Protein AF-A0AAE4CZB6-F1 (afdb_monomer_lite)

Sequence (119 aa):
MTAILTPPLALRHLRQLTTDVRAAVVLAAGDLAVLAREPAGRADAPTGTVLAISGERHVLAVLAGPHALLPLLRHDLETLLADMGDEGASSSVQVFERADSAVSAAIFAGLGFPAAGKA

Foldseek 3Di:
DDQQDAQARLVVVLVVQWDFWQWKFKAFPPPRATRDIDHGDDDDLAWAKWWWWDFNTIIMIIGGHPPTPVVVSLVSVVVSCVSRPRPPTPGPTDIDNGDDSVQVCCSRVSVDHDPPDDD

pLDDT: mean 72.51, std 16.09, range [32.53, 89.5]

Secondary structure (DSSP, 8-state):
------HHHHHHHHHHH-TTEEEEEEEETTT--EEEEEPPPSSS---SEEEEEE-SSEEEEEEE-TT--HHHHHHHHHHHHHHTT-TT-----EEETT--HHHHHHHHHTS--------

Structure (mmCIF, N/CA/C/O backbone):
data_AF-A0AAE4CZB6-F1
#
_entry.id   AF-A0AAE4CZB6-F1
#
loop_
_atom_site.group_PDB
_atom_site.id
_atom_site.type_symbol
_atom_site.l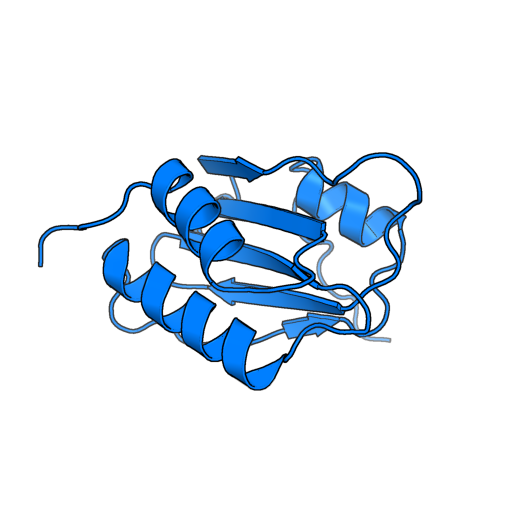abel_atom_id
_atom_site.label_alt_id
_atom_site.label_comp_id
_atom_site.label_asym_id
_atom_site.label_entity_id
_atom_site.label_seq_id
_atom_site.pdbx_PDB_ins_code
_atom_site.Cartn_x
_atom_site.Cartn_y
_atom_site.Cartn_z
_atom_site.occupancy
_atom_site.B_iso_or_equiv
_atom_site.auth_seq_id
_atom_site.auth_comp_id
_atom_site.auth_asym_id
_atom_site.auth_atom_id
_atom_site.pdbx_PDB_model_num
ATOM 1 N N . MET A 1 1 ? -9.649 13.523 15.278 1.00 44.69 1 MET A N 1
ATOM 2 C CA . MET A 1 1 ? -10.002 14.488 14.213 1.00 44.69 1 MET A CA 1
ATOM 3 C C . MET A 1 1 ? -10.685 13.753 13.062 1.00 44.69 1 MET A C 1
ATOM 5 O O . MET A 1 1 ? -10.630 12.530 13.026 1.00 44.69 1 MET A O 1
ATOM 9 N N . THR A 1 2 ? -11.411 14.460 12.195 1.00 52.16 2 THR A N 1
ATOM 10 C CA . THR A 1 2 ? -12.162 13.876 11.068 1.00 52.16 2 THR A CA 1
ATOM 11 C C . THR A 1 2 ? -11.188 13.452 9.971 1.00 52.16 2 THR A C 1
ATOM 13 O O . THR A 1 2 ? -10.384 14.278 9.553 1.00 52.16 2 THR A O 1
ATOM 16 N N . ALA A 1 3 ? -11.255 12.203 9.503 1.00 63.94 3 ALA A N 1
ATOM 17 C CA . ALA A 1 3 ? -10.494 11.776 8.329 1.00 63.94 3 ALA A CA 1
ATOM 18 C C . ALA A 1 3 ? -10.854 12.676 7.134 1.00 63.94 3 ALA A C 1
ATOM 20 O O . ALA A 1 3 ? -12.035 12.847 6.820 1.00 63.94 3 ALA A O 1
ATOM 21 N N . ILE A 1 4 ? -9.843 13.273 6.507 1.00 79.62 4 ILE A N 1
ATOM 22 C CA . ILE A 1 4 ? -10.005 14.187 5.368 1.00 79.62 4 ILE A CA 1
ATOM 23 C C . ILE A 1 4 ? -9.973 13.386 4.060 1.00 79.62 4 ILE A C 1
ATOM 25 O O . ILE A 1 4 ? -10.657 13.740 3.098 1.00 79.62 4 ILE A O 1
ATOM 29 N N . LEU A 1 5 ? -9.232 12.273 4.036 1.00 81.62 5 LEU A N 1
ATOM 30 C CA . LEU A 1 5 ? -9.080 11.416 2.864 1.00 81.62 5 LEU A CA 1
ATOM 31 C C . LEU A 1 5 ? -9.665 10.020 3.094 1.00 81.62 5 LEU A C 1
ATOM 33 O O . LEU A 1 5 ? -9.454 9.385 4.123 1.00 81.62 5 LEU A O 1
ATOM 37 N N . THR A 1 6 ? -10.381 9.518 2.088 1.00 89.06 6 THR A N 1
ATOM 38 C CA . THR A 1 6 ? -10.733 8.094 1.992 1.00 89.06 6 THR A CA 1
ATOM 39 C C . THR A 1 6 ? -9.574 7.312 1.360 1.00 89.06 6 THR A C 1
ATOM 41 O O . THR A 1 6 ? -8.810 7.903 0.590 1.00 89.06 6 THR A O 1
ATOM 44 N N . PRO A 1 7 ? -9.448 5.989 1.588 1.00 86.19 7 PRO A N 1
ATOM 45 C CA . PRO A 1 7 ? -8.356 5.196 1.013 1.00 86.19 7 PRO A CA 1
ATOM 46 C C . PRO A 1 7 ? -8.185 5.337 -0.515 1.00 86.19 7 PRO A C 1
ATOM 48 O O . PRO A 1 7 ? -7.053 5.509 -0.970 1.00 86.19 7 PRO A O 1
ATOM 51 N N . PRO A 1 8 ? -9.253 5.369 -1.342 1.00 86.38 8 PRO A N 1
ATOM 52 C CA . PRO A 1 8 ? -9.101 5.631 -2.777 1.00 86.38 8 PRO A CA 1
ATOM 53 C C . PRO A 1 8 ? -8.614 7.054 -3.099 1.00 86.38 8 PRO A C 1
ATOM 55 O O . PRO A 1 8 ? -7.841 7.244 -4.038 1.00 86.38 8 PRO A O 1
ATOM 58 N N . LEU A 1 9 ? -9.045 8.066 -2.334 1.00 87.12 9 LEU A N 1
ATOM 59 C CA . LEU A 1 9 ? -8.597 9.450 -2.530 1.00 87.12 9 LEU A CA 1
ATOM 60 C C . LEU A 1 9 ? -7.127 9.634 -2.146 1.00 87.12 9 LEU A C 1
ATOM 62 O O . LEU A 1 9 ? -6.414 10.342 -2.854 1.00 87.12 9 LEU A O 1
ATOM 66 N N . ALA A 1 10 ? -6.664 8.956 -1.095 1.00 85.69 10 ALA A N 1
ATOM 67 C CA . ALA A 1 10 ? -5.265 8.969 -0.682 1.00 85.69 10 ALA A CA 1
ATOM 68 C C . ALA A 1 10 ? -4.339 8.451 -1.797 1.00 85.69 10 ALA A C 1
ATOM 70 O O . ALA A 1 10 ? -3.361 9.109 -2.150 1.00 85.69 10 ALA A O 1
ATOM 71 N N . LEU A 1 11 ? -4.684 7.323 -2.431 1.00 84.62 11 LEU A N 1
ATOM 72 C CA . LEU A 1 11 ? -3.886 6.777 -3.535 1.00 84.62 11 LEU A CA 1
ATOM 73 C C . LEU A 1 11 ? -3.869 7.687 -4.770 1.00 84.62 11 LEU A C 1
ATOM 75 O O . LEU A 1 11 ? -2.833 7.845 -5.422 1.00 84.62 11 LEU A O 1
ATOM 79 N N . ARG A 1 12 ? -5.003 8.324 -5.081 1.00 85.50 12 ARG A N 1
ATOM 80 C CA . ARG A 1 12 ? -5.072 9.306 -6.167 1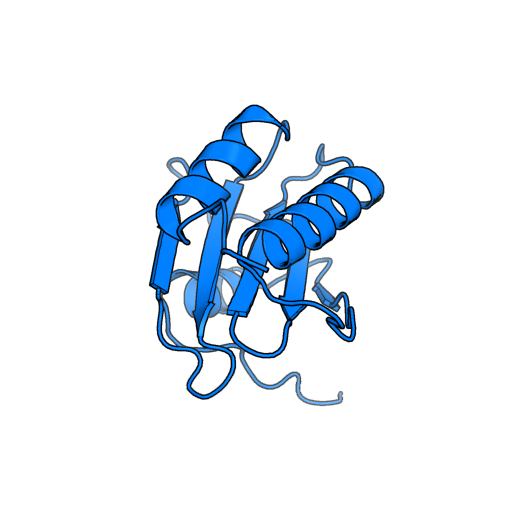.00 85.50 12 ARG A CA 1
ATOM 81 C C . ARG A 1 12 ? -4.200 10.527 -5.876 1.00 85.50 12 ARG A C 1
ATOM 83 O O . ARG A 1 12 ? -3.553 11.025 -6.795 1.00 85.50 12 ARG A O 1
ATOM 90 N N . HIS A 1 13 ? -4.176 10.993 -4.629 1.00 83.00 13 HIS A N 1
ATOM 91 C CA . HIS A 1 13 ? -3.343 12.116 -4.213 1.00 83.00 13 HIS A CA 1
ATOM 92 C C . HIS A 1 13 ? -1.851 11.776 -4.318 1.00 83.00 13 HIS A C 1
ATOM 94 O O . HIS A 1 13 ? -1.093 12.533 -4.920 1.00 83.00 13 HIS A O 1
ATOM 100 N N . LEU A 1 14 ? -1.450 10.580 -3.874 1.00 83.06 14 LEU A N 1
ATOM 101 C CA . LEU A 1 14 ? -0.076 10.086 -3.999 1.00 83.06 14 LEU A CA 1
ATOM 102 C C . LEU A 1 14 ? 0.436 10.125 -5.450 1.00 83.06 14 LEU A C 1
ATOM 104 O O . LEU A 1 14 ? 1.552 10.564 -5.716 1.00 83.06 14 LEU A O 1
ATOM 108 N N . ARG A 1 15 ? -0.401 9.719 -6.415 1.00 79.75 15 ARG A N 1
ATOM 109 C CA . ARG A 1 15 ? -0.059 9.782 -7.847 1.00 79.75 15 ARG A CA 1
ATOM 110 C C . ARG A 1 15 ? 0.157 11.199 -8.376 1.00 79.75 15 ARG A C 1
ATOM 112 O O . ARG A 1 15 ? 0.838 11.360 -9.383 1.00 79.75 15 ARG A O 1
ATOM 119 N N . GLN A 1 16 ? -0.455 12.204 -7.756 1.00 80.56 16 GLN A N 1
ATOM 120 C CA . GLN A 1 16 ? -0.287 13.603 -8.152 1.00 80.56 16 GLN A CA 1
ATOM 121 C C . GLN A 1 16 ? 0.986 14.217 -7.564 1.00 80.56 16 GLN A C 1
ATOM 123 O O . GLN A 1 16 ? 1.551 15.117 -8.181 1.00 80.56 16 GLN A O 1
ATOM 128 N N . LEU A 1 17 ? 1.423 13.740 -6.396 1.00 75.06 17 LEU A N 1
ATOM 129 C CA . LEU A 1 17 ? 2.576 14.275 -5.673 1.00 75.06 17 LEU A CA 1
ATOM 130 C C . LEU A 1 17 ? 3.902 13.653 -6.116 1.00 75.06 17 LEU A C 1
ATOM 132 O O . LEU A 1 17 ? 4.905 14.358 -6.216 1.00 75.06 17 LEU A O 1
ATOM 136 N N . THR A 1 18 ? 3.923 12.349 -6.405 1.00 69.56 18 THR A N 1
ATOM 137 C CA . THR A 1 18 ? 5.181 11.633 -6.628 1.00 69.56 18 THR A CA 1
ATOM 138 C C . THR A 1 18 ? 5.361 11.193 -8.078 1.00 69.56 18 THR A C 1
ATOM 140 O O . THR A 1 18 ? 4.572 10.434 -8.645 1.00 69.56 18 THR A O 1
ATOM 143 N N . THR A 1 19 ? 6.489 11.588 -8.664 1.00 66.44 19 THR A N 1
ATOM 144 C CA . THR A 1 19 ? 6.985 11.031 -9.923 1.00 66.44 19 THR A CA 1
ATOM 145 C C . THR A 1 19 ? 7.633 9.668 -9.666 1.00 66.44 19 THR A C 1
ATOM 147 O O . THR A 1 19 ? 8.563 9.577 -8.872 1.00 66.44 19 THR A O 1
ATOM 150 N N . ASP A 1 20 ? 7.167 8.628 -10.365 1.00 81.06 20 ASP A N 1
ATOM 151 C CA . ASP A 1 20 ? 7.695 7.244 -10.359 1.00 81.06 20 ASP A CA 1
ATOM 152 C C . ASP A 1 20 ? 7.114 6.261 -9.316 1.00 81.06 20 ASP A C 1
ATOM 154 O O . ASP A 1 20 ? 7.748 5.269 -8.952 1.00 81.06 20 ASP A O 1
ATOM 158 N N . VAL A 1 21 ? 5.860 6.463 -8.894 1.00 82.56 21 VAL A N 1
ATOM 159 C CA . VAL A 1 21 ? 5.071 5.411 -8.226 1.00 82.56 21 VAL A CA 1
ATOM 160 C C . VAL A 1 21 ? 4.484 4.455 -9.265 1.00 82.56 21 VAL A C 1
ATOM 162 O O . VAL A 1 21 ? 3.669 4.840 -10.109 1.00 82.56 21 VAL A O 1
ATOM 165 N N . ARG A 1 22 ? 4.887 3.185 -9.197 1.00 80.06 22 ARG A N 1
ATOM 166 C CA . ARG A 1 22 ? 4.469 2.138 -10.135 1.00 80.06 22 ARG A CA 1
ATOM 167 C C . ARG A 1 22 ? 3.163 1.489 -9.715 1.00 80.06 22 ARG A C 1
ATOM 169 O O . ARG A 1 22 ? 2.301 1.334 -10.572 1.00 80.06 22 ARG A O 1
ATOM 176 N N . ALA A 1 23 ? 3.004 1.170 -8.433 1.00 82.44 23 ALA A N 1
ATOM 177 C CA . ALA A 1 23 ? 1.792 0.594 -7.849 1.00 82.44 23 ALA A CA 1
ATOM 178 C C . ALA A 1 23 ? 1.619 1.074 -6.403 1.00 82.44 23 ALA A C 1
ATOM 180 O O . ALA A 1 23 ? 2.607 1.398 -5.744 1.00 82.44 23 ALA A O 1
ATOM 181 N N . ALA A 1 24 ? 0.383 1.108 -5.909 1.00 86.56 24 ALA A N 1
ATOM 182 C CA . ALA A 1 24 ? 0.094 1.479 -4.527 1.00 86.56 24 ALA A CA 1
ATOM 183 C C . ALA A 1 24 ? -1.147 0.745 -4.007 1.00 86.56 24 ALA A C 1
ATOM 185 O O . ALA A 1 24 ? -2.078 0.464 -4.765 1.00 86.56 24 ALA A O 1
ATOM 186 N N . VAL A 1 25 ? -1.160 0.425 -2.718 1.00 87.06 25 VAL A N 1
ATOM 187 C CA . VAL A 1 25 ? -2.264 -0.271 -2.053 1.00 87.06 25 VAL A CA 1
ATOM 188 C C . VAL A 1 25 ? -2.443 0.271 -0.640 1.00 87.06 25 VAL A C 1
ATOM 190 O O . VAL A 1 25 ? -1.467 0.598 0.033 1.00 87.06 25 VAL A O 1
ATOM 193 N N . VAL A 1 26 ? -3.698 0.359 -0.204 1.00 88.06 26 VAL A N 1
ATOM 194 C CA . VAL A 1 26 ? -4.079 0.585 1.192 1.00 88.06 26 VAL A CA 1
ATOM 195 C C . VAL A 1 26 ? -4.744 -0.682 1.706 1.00 88.06 26 VAL A C 1
ATOM 197 O O . VAL A 1 26 ? -5.696 -1.176 1.095 1.00 88.06 26 VAL A O 1
ATOM 200 N N . LEU A 1 27 ? -4.251 -1.194 2.826 1.00 88.38 27 LEU A N 1
ATOM 201 C CA . LEU A 1 27 ? -4.774 -2.358 3.530 1.00 88.38 27 LEU A CA 1
ATOM 202 C C . LEU A 1 27 ? -5.322 -1.937 4.895 1.00 88.38 27 LEU A C 1
ATOM 204 O O . LEU A 1 27 ? -4.877 -0.936 5.456 1.00 88.38 27 LEU A O 1
ATOM 208 N N . ALA A 1 28 ? -6.244 -2.710 5.455 1.00 87.06 28 ALA A N 1
ATOM 209 C CA . ALA A 1 28 ? -6.599 -2.604 6.864 1.00 87.06 28 ALA A CA 1
ATOM 210 C C . ALA A 1 28 ? -5.485 -3.219 7.732 1.00 87.06 28 ALA A C 1
ATOM 212 O O . ALA A 1 28 ? -4.992 -4.304 7.439 1.00 87.06 28 ALA A O 1
ATOM 213 N N . ALA A 1 29 ? -5.074 -2.547 8.807 1.00 82.00 29 ALA A N 1
ATOM 214 C CA . ALA A 1 29 ? -3.940 -2.984 9.629 1.00 82.00 29 ALA A CA 1
ATOM 215 C C . ALA A 1 29 ? -4.186 -4.299 10.394 1.00 82.00 29 ALA A C 1
ATOM 217 O O . ALA A 1 29 ? -3.235 -5.017 10.690 1.00 82.00 29 ALA A O 1
ATOM 218 N N . GLY A 1 30 ? -5.447 -4.632 10.695 1.00 78.12 30 GLY A N 1
ATOM 219 C CA . GLY A 1 30 ? -5.794 -5.815 11.491 1.00 78.12 30 GLY A CA 1
ATOM 220 C C . GLY A 1 30 ? -5.780 -7.136 10.718 1.00 78.12 30 GLY A C 1
ATOM 221 O O . GLY A 1 30 ? -5.283 -8.138 11.223 1.00 78.12 30 GLY A O 1
ATOM 222 N N . ASP A 1 31 ? -6.328 -7.149 9.504 1.00 79.88 31 ASP A N 1
ATOM 223 C CA . ASP A 1 31 ? -6.517 -8.357 8.687 1.00 79.88 31 ASP A CA 1
ATOM 224 C C . ASP A 1 31 ? -5.827 -8.277 7.315 1.00 79.88 31 ASP A C 1
ATOM 226 O O . ASP A 1 31 ? -5.915 -9.215 6.523 1.00 79.88 31 ASP A O 1
ATOM 230 N N . LEU A 1 32 ? -5.131 -7.168 7.035 1.00 80.38 32 LEU A N 1
ATOM 231 C CA . LEU A 1 32 ? -4.497 -6.869 5.750 1.00 80.38 32 LEU A CA 1
ATOM 232 C C . LEU A 1 32 ? -5.472 -6.937 4.562 1.00 80.38 32 LEU A C 1
ATOM 234 O O . LEU A 1 32 ? -5.045 -7.132 3.421 1.00 80.38 32 LEU A O 1
ATOM 238 N N . ALA A 1 33 ? -6.774 -6.735 4.800 1.00 82.56 33 ALA A N 1
ATOM 239 C CA . ALA A 1 33 ? -7.766 -6.676 3.737 1.00 82.56 33 ALA A CA 1
ATOM 240 C C . ALA A 1 33 ? -7.532 -5.448 2.848 1.00 82.56 33 ALA A C 1
ATOM 242 O O . ALA A 1 33 ? -7.288 -4.344 3.336 1.00 82.56 33 ALA A O 1
ATOM 243 N N . VAL A 1 34 ? -7.628 -5.624 1.528 1.00 85.31 34 VAL A N 1
ATOM 244 C CA . VAL A 1 34 ? -7.430 -4.531 0.567 1.00 85.31 34 VAL A CA 1
ATOM 245 C C . VAL A 1 34 ? -8.590 -3.540 0.651 1.00 85.31 34 VAL A C 1
ATOM 247 O O . VAL A 1 34 ? -9.715 -3.861 0.276 1.00 85.31 34 VAL A O 1
ATOM 250 N N . LEU A 1 35 ? -8.295 -2.315 1.088 1.00 86.25 35 LEU A N 1
ATOM 251 C CA . LEU A 1 35 ? -9.248 -1.204 1.155 1.00 86.25 35 LEU A CA 1
ATOM 252 C C . LEU A 1 35 ? -9.253 -0.383 -0.138 1.00 86.25 35 LEU A C 1
ATOM 254 O O . LEU A 1 35 ? -10.303 0.072 -0.589 1.00 86.25 35 LEU A O 1
ATOM 258 N N . ALA A 1 36 ? -8.081 -0.194 -0.748 1.00 87.25 36 ALA A N 1
ATOM 259 C CA . ALA A 1 36 ? -7.934 0.465 -2.041 1.00 87.25 36 ALA A CA 1
ATOM 260 C C . ALA A 1 36 ? -6.667 -0.014 -2.751 1.00 87.25 36 ALA A C 1
ATOM 262 O O . ALA A 1 36 ? -5.678 -0.357 -2.109 1.00 87.25 36 ALA A O 1
ATOM 263 N N . ARG A 1 37 ? -6.676 -0.003 -4.086 1.00 85.19 37 ARG A N 1
ATOM 264 C CA . ARG A 1 37 ? -5.497 -0.310 -4.901 1.00 85.19 37 ARG A CA 1
ATOM 265 C C . ARG A 1 37 ? -5.447 0.567 -6.141 1.00 85.19 37 ARG A C 1
ATOM 267 O O . ARG A 1 37 ? -6.469 0.773 -6.792 1.00 85.19 37 ARG A O 1
ATOM 274 N N . GLU A 1 38 ? -4.248 0.996 -6.500 1.00 80.31 38 GLU A N 1
ATOM 275 C CA . GLU A 1 38 ? -3.942 1.586 -7.795 1.00 80.31 38 GLU A CA 1
ATOM 276 C C . GLU A 1 38 ? -3.189 0.549 -8.633 1.00 80.31 38 GLU A C 1
ATOM 278 O O . GLU A 1 38 ? -2.167 0.017 -8.184 1.00 80.31 38 GLU A O 1
ATOM 283 N N . PRO A 1 39 ? -3.679 0.224 -9.841 1.00 66.75 39 PRO A N 1
ATOM 284 C CA . PRO A 1 39 ? -3.051 -0.787 -10.669 1.00 66.75 39 PRO A CA 1
ATOM 285 C C . PRO A 1 39 ? -1.658 -0.341 -11.115 1.00 66.75 39 PRO A C 1
ATOM 287 O O . PRO A 1 39 ? -1.442 0.823 -11.483 1.00 66.75 39 PRO A O 1
ATOM 290 N N . ALA A 1 40 ? -0.742 -1.312 -11.141 1.00 61.75 40 ALA A N 1
ATOM 291 C CA . ALA A 1 40 ? 0.556 -1.147 -11.766 1.00 61.75 40 ALA A CA 1
ATOM 292 C C . ALA A 1 40 ? 0.372 -0.718 -13.228 1.00 61.75 40 ALA A C 1
ATOM 294 O O . ALA A 1 40 ? -0.360 -1.365 -13.982 1.00 61.75 40 ALA A O 1
ATOM 295 N N . GLY A 1 41 ? 1.002 0.388 -13.632 1.00 52.59 41 GLY A N 1
ATOM 296 C CA . GLY A 1 41 ? 1.080 0.757 -15.048 1.00 52.59 41 GLY A CA 1
ATOM 297 C C . GLY A 1 41 ? 1.625 -0.413 -15.881 1.00 52.59 41 GLY A C 1
ATOM 298 O O . GLY A 1 41 ? 2.443 -1.194 -15.403 1.00 52.59 41 GLY A O 1
ATOM 299 N N . ARG A 1 42 ? 1.120 -0.569 -17.107 1.00 43.41 42 ARG A N 1
ATOM 300 C CA . ARG A 1 42 ? 1.327 -1.734 -17.984 1.00 43.41 42 ARG A CA 1
ATOM 301 C C . ARG A 1 42 ? 2.809 -2.145 -18.133 1.00 43.41 42 ARG A C 1
ATOM 303 O O . ARG A 1 42 ? 3.622 -1.323 -18.532 1.00 43.41 42 ARG A O 1
ATOM 310 N N . ALA A 1 43 ? 3.046 -3.449 -17.940 1.00 45.50 43 ALA A N 1
ATOM 311 C CA . ALA A 1 43 ? 4.125 -4.284 -18.489 1.00 45.50 43 ALA A CA 1
ATOM 312 C C . ALA A 1 43 ? 5.573 -3.985 -18.060 1.00 45.50 43 ALA A C 1
ATOM 314 O O . ALA A 1 43 ? 6.340 -3.363 -18.778 1.00 45.50 43 ALA A O 1
ATOM 315 N N . ASP A 1 44 ? 5.938 -4.473 -16.884 1.00 44.84 44 ASP A N 1
ATOM 316 C CA . ASP A 1 44 ? 6.976 -5.487 -16.649 1.00 44.84 44 ASP A CA 1
ATOM 317 C C . ASP A 1 44 ? 6.949 -5.749 -15.148 1.00 44.84 44 ASP A C 1
ATOM 319 O O . ASP A 1 44 ? 6.553 -4.861 -14.392 1.00 44.84 44 ASP A O 1
ATOM 323 N N . ALA A 1 45 ? 7.255 -6.970 -14.707 1.00 49.81 45 ALA A N 1
ATOM 324 C CA . ALA A 1 45 ? 7.173 -7.320 -13.294 1.00 49.81 45 ALA A CA 1
ATOM 325 C C . ALA A 1 45 ? 8.050 -6.328 -12.501 1.00 49.81 45 ALA A C 1
ATOM 327 O O . ALA A 1 45 ? 9.273 -6.329 -12.674 1.00 49.81 45 ALA A O 1
ATOM 328 N N . PRO A 1 46 ? 7.440 -5.392 -11.756 1.00 55.94 46 PRO A N 1
ATOM 329 C CA . PRO A 1 46 ? 8.092 -4.119 -11.506 1.00 55.94 46 PRO A CA 1
ATOM 330 C C . PRO A 1 46 ? 9.201 -4.326 -10.482 1.00 55.94 46 PRO A C 1
ATOM 332 O O . PRO A 1 46 ? 8.950 -4.489 -9.292 1.00 55.94 46 PRO A O 1
ATOM 335 N N . THR A 1 47 ? 10.443 -4.360 -10.965 1.00 62.84 47 THR A N 1
ATOM 336 C CA . THR A 1 47 ? 11.614 -4.307 -10.095 1.00 62.84 47 THR A CA 1
ATOM 337 C C . THR A 1 47 ? 11.669 -2.897 -9.533 1.00 62.84 47 THR A C 1
ATOM 339 O O . THR A 1 47 ? 11.616 -1.923 -10.284 1.00 62.84 47 THR A O 1
ATOM 342 N N . GLY A 1 48 ? 11.736 -2.780 -8.218 1.00 73.81 48 GLY A N 1
ATOM 343 C CA . GLY A 1 48 ? 11.682 -1.487 -7.568 1.00 73.81 48 GLY A CA 1
ATOM 344 C C . GLY A 1 48 ? 11.717 -1.617 -6.062 1.00 73.81 48 GLY A C 1
ATOM 345 O O . GLY A 1 48 ? 11.789 -2.718 -5.509 1.00 73.81 48 GLY A O 1
ATOM 346 N N . THR A 1 49 ? 11.647 -0.466 -5.416 1.00 80.44 49 THR A N 1
ATOM 347 C CA . THR A 1 49 ? 11.688 -0.372 -3.966 1.00 80.44 49 THR A CA 1
ATOM 348 C C . THR 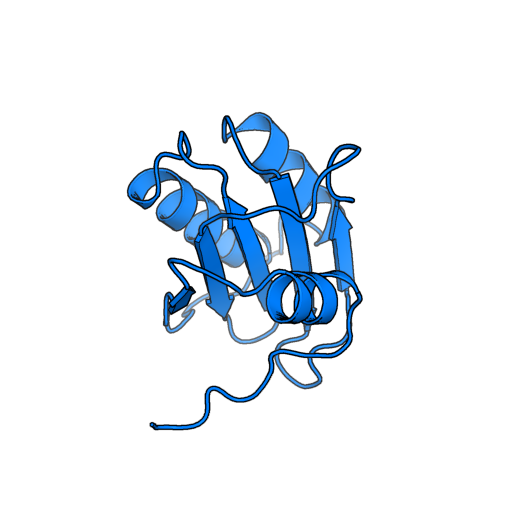A 1 49 ? 10.267 -0.405 -3.435 1.00 80.44 49 THR A C 1
ATOM 350 O O . THR A 1 49 ? 9.461 0.461 -3.776 1.00 80.44 49 THR A O 1
ATOM 353 N N . VAL A 1 50 ? 9.936 -1.385 -2.595 1.00 82.69 50 VAL A N 1
ATOM 354 C CA . VAL A 1 50 ? 8.671 -1.339 -1.848 1.00 82.69 50 VAL A CA 1
ATOM 355 C C . VAL A 1 50 ? 8.896 -0.539 -0.577 1.00 82.69 50 VAL A C 1
ATOM 357 O O . VAL A 1 50 ? 9.797 -0.864 0.193 1.00 82.69 50 VAL A O 1
ATOM 360 N N . LEU A 1 51 ? 8.075 0.489 -0.370 1.00 83.75 51 LEU A N 1
ATOM 361 C CA . LEU A 1 51 ? 7.955 1.190 0.901 1.00 83.75 51 LEU A CA 1
ATOM 362 C C . LEU A 1 51 ? 6.605 0.833 1.500 1.00 83.75 51 LEU A C 1
ATOM 364 O O . LEU A 1 51 ? 5.581 0.961 0.829 1.00 83.75 51 LEU A O 1
ATOM 368 N N . ALA A 1 52 ? 6.606 0.416 2.759 1.00 85.25 52 ALA A N 1
ATOM 369 C CA . ALA A 1 52 ? 5.385 0.196 3.514 1.00 85.25 52 ALA A CA 1
ATOM 370 C C . ALA A 1 52 ? 5.399 1.014 4.801 1.00 85.25 52 ALA A C 1
ATOM 372 O O . ALA A 1 52 ? 6.438 1.124 5.450 1.00 85.25 52 ALA A O 1
ATOM 373 N N . ILE A 1 53 ? 4.249 1.570 5.166 1.00 86.38 53 ILE A N 1
ATOM 374 C CA . ILE A 1 53 ? 4.028 2.247 6.438 1.00 86.38 53 ILE A CA 1
ATOM 375 C C . ILE A 1 53 ? 2.709 1.764 7.041 1.00 86.38 53 ILE A C 1
ATOM 377 O O . ILE A 1 53 ? 1.715 1.602 6.336 1.00 86.38 53 ILE A O 1
ATOM 381 N N . SER A 1 54 ? 2.714 1.514 8.348 1.00 85.62 54 SER A N 1
ATOM 382 C CA . SER A 1 54 ? 1.543 1.069 9.101 1.00 85.62 54 SER A CA 1
ATOM 383 C C . SER A 1 54 ? 1.135 2.126 10.118 1.00 85.62 54 SER A C 1
ATOM 385 O O . SER A 1 54 ? 1.969 2.603 10.887 1.00 85.62 54 SER A O 1
ATOM 387 N N . GLY A 1 55 ? -0.152 2.447 10.135 1.00 84.81 55 GLY A N 1
ATOM 388 C CA . GLY A 1 55 ? -0.855 3.106 11.229 1.00 84.81 55 GLY A CA 1
ATOM 389 C C . GLY A 1 55 ? -1.610 2.100 12.096 1.00 84.81 55 GLY A C 1
ATOM 390 O O . GLY A 1 55 ? -1.368 0.893 12.017 1.00 84.81 55 GLY A O 1
ATOM 391 N N . GLU A 1 56 ? -2.533 2.603 12.914 1.00 85.25 56 GLU A N 1
ATOM 392 C CA . GLU A 1 56 ? -3.406 1.787 13.766 1.00 85.25 56 GLU A CA 1
ATOM 393 C C . GLU A 1 56 ? -4.504 1.079 12.959 1.00 85.25 56 GLU A C 1
ATOM 395 O O . GLU A 1 56 ? -4.930 -0.022 13.307 1.00 85.25 56 GLU A O 1
ATOM 400 N N . ARG A 1 57 ? -4.980 1.712 11.882 1.00 86.25 57 ARG A N 1
ATOM 401 C CA . ARG A 1 57 ? -6.118 1.264 11.071 1.00 86.25 57 ARG A CA 1
ATOM 402 C C . ARG A 1 57 ? -5.723 0.923 9.647 1.00 86.25 57 ARG A C 1
ATOM 404 O O . ARG A 1 57 ? -6.319 0.010 9.076 1.00 86.25 57 ARG A O 1
ATOM 411 N N . HIS A 1 58 ? -4.730 1.610 9.088 1.00 87.88 58 HIS A N 1
ATOM 412 C CA . HIS A 1 58 ? -4.325 1.433 7.697 1.00 87.88 58 HIS A CA 1
ATOM 413 C C . HIS A 1 58 ? -2.854 1.036 7.554 1.00 87.88 58 HIS A C 1
ATOM 415 O O . HIS A 1 58 ? -1.991 1.472 8.308 1.00 87.88 58 HIS A O 1
ATOM 421 N N . VAL A 1 59 ? -2.557 0.258 6.518 1.00 88.62 59 VAL A N 1
ATOM 422 C CA . VAL A 1 59 ? -1.201 0.033 6.005 1.00 88.62 59 VAL A CA 1
ATOM 423 C C . VAL A 1 59 ? -1.166 0.552 4.580 1.00 88.62 59 VAL A C 1
ATOM 425 O O . VAL A 1 59 ? -1.962 0.111 3.753 1.00 88.62 59 VAL A O 1
ATOM 428 N N . LEU A 1 60 ? -0.247 1.461 4.264 1.00 87.12 60 LEU A N 1
ATOM 429 C CA . LEU A 1 60 ? 0.051 1.802 2.875 1.00 87.12 60 LEU A CA 1
ATOM 430 C C . LEU A 1 60 ? 1.294 1.059 2.434 1.00 87.12 60 LEU A C 1
ATOM 432 O O . LEU A 1 60 ? 2.307 1.076 3.128 1.00 87.12 60 LEU A O 1
ATOM 436 N N . ALA A 1 61 ? 1.234 0.474 1.245 1.00 86.50 61 ALA A N 1
ATOM 437 C CA . ALA A 1 61 ? 2.407 -0.036 0.563 1.00 86.50 61 ALA A CA 1
ATOM 438 C C . ALA A 1 61 ? 2.474 0.530 -0.853 1.00 86.50 61 ALA A C 1
ATOM 440 O O . ALA A 1 61 ? 1.476 0.590 -1.575 1.00 86.50 61 ALA A O 1
ATOM 441 N N . VAL A 1 62 ? 3.670 0.948 -1.250 1.00 86.19 62 VAL A N 1
ATOM 442 C CA . VAL A 1 62 ? 3.946 1.573 -2.539 1.00 86.19 62 VAL A CA 1
ATOM 443 C C . VAL A 1 62 ? 5.142 0.902 -3.164 1.00 86.19 62 VAL A C 1
ATOM 445 O O . VAL A 1 62 ? 6.149 0.668 -2.504 1.00 86.19 62 VAL A O 1
ATOM 448 N N . LEU A 1 63 ? 5.034 0.631 -4.456 1.00 85.44 63 LEU A N 1
ATOM 449 C CA . LEU A 1 63 ? 6.157 0.229 -5.272 1.00 85.44 63 LEU A CA 1
ATOM 450 C C . LEU A 1 63 ? 6.685 1.434 -6.036 1.00 85.44 63 LEU A C 1
ATOM 452 O O . LEU A 1 63 ? 6.031 1.951 -6.946 1.00 85.44 63 LEU A O 1
ATOM 456 N N . ALA A 1 64 ? 7.876 1.855 -5.652 1.00 83.62 64 ALA A N 1
ATOM 457 C CA . ALA A 1 64 ? 8.623 2.937 -6.253 1.00 83.62 64 ALA A CA 1
ATOM 458 C C . ALA A 1 64 ? 9.561 2.413 -7.348 1.00 83.62 64 ALA A C 1
ATOM 460 O O . ALA A 1 64 ? 10.227 1.389 -7.174 1.00 83.62 64 ALA A O 1
ATOM 461 N N . GLY A 1 65 ? 9.624 3.124 -8.472 1.00 81.00 65 GLY A N 1
ATOM 462 C CA . GLY A 1 65 ? 10.652 2.905 -9.484 1.00 81.00 65 GLY A CA 1
ATOM 463 C C . GLY A 1 65 ? 12.013 3.501 -9.081 1.00 81.00 65 GLY A C 1
ATOM 464 O O . GLY A 1 65 ? 12.147 4.112 -8.016 1.00 81.00 65 GLY A O 1
ATOM 465 N N . PRO A 1 66 ? 13.045 3.329 -9.924 1.00 80.50 66 PRO A N 1
ATOM 466 C CA . PRO A 1 66 ? 14.421 3.727 -9.618 1.00 80.50 66 PRO A CA 1
ATOM 467 C C . PRO A 1 66 ? 14.631 5.246 -9.510 1.00 80.50 66 PRO A C 1
ATOM 469 O O . PRO A 1 66 ? 15.678 5.678 -9.032 1.00 80.50 66 PRO A O 1
ATOM 472 N N . HIS A 1 67 ? 13.675 6.059 -9.963 1.00 81.75 67 HIS A N 1
ATOM 473 C CA . HIS A 1 67 ? 13.757 7.520 -9.930 1.00 81.75 67 HIS A CA 1
ATOM 474 C C . HIS A 1 67 ? 12.897 8.142 -8.825 1.00 81.75 67 HIS A C 1
ATOM 476 O O . HIS A 1 67 ? 12.808 9.367 -8.735 1.00 81.75 67 HIS A O 1
ATOM 482 N N . ALA A 1 68 ? 12.269 7.325 -7.977 1.00 82.19 68 ALA A N 1
ATOM 483 C CA . ALA A 1 68 ? 11.500 7.828 -6.855 1.00 82.19 68 ALA A CA 1
ATOM 484 C C . ALA A 1 68 ? 12.413 8.469 -5.799 1.00 82.19 68 ALA A C 1
ATOM 486 O O . ALA A 1 68 ? 13.412 7.893 -5.361 1.00 82.19 68 ALA A O 1
ATOM 487 N N . LEU A 1 69 ? 12.021 9.648 -5.323 1.00 86.25 69 LEU A N 1
ATOM 488 C CA . LEU A 1 69 ? 12.678 10.315 -4.204 1.00 86.25 69 LEU A CA 1
ATOM 489 C C . LEU A 1 69 ? 12.206 9.681 -2.891 1.00 86.25 69 LEU A C 1
ATOM 491 O O . LEU A 1 69 ? 11.275 10.174 -2.262 1.00 86.25 69 LEU A O 1
ATOM 495 N N . LEU A 1 70 ? 12.838 8.577 -2.480 1.00 84.19 70 LEU A N 1
ATOM 496 C CA . LEU A 1 70 ? 12.403 7.765 -1.330 1.00 84.19 70 LEU A CA 1
ATOM 497 C C . LEU A 1 70 ? 12.147 8.567 -0.035 1.00 84.19 70 LEU A C 1
ATOM 499 O O . LEU A 1 70 ? 11.135 8.296 0.612 1.00 84.19 70 LEU A O 1
ATOM 503 N N . PRO A 1 71 ? 12.974 9.563 0.354 1.00 85.06 71 PRO A N 1
ATOM 504 C CA . PRO A 1 71 ? 12.693 10.369 1.545 1.00 85.06 71 PRO A CA 1
ATOM 505 C C . PRO A 1 71 ? 11.422 11.218 1.418 1.00 85.06 71 PRO A C 1
ATOM 507 O O . PRO A 1 71 ? 10.685 11.355 2.390 1.00 85.06 71 PRO A O 1
ATOM 510 N N . LEU A 1 72 ? 11.150 11.755 0.223 1.00 86.44 72 LEU A N 1
ATOM 511 C CA . LEU A 1 72 ? 9.939 12.530 -0.049 1.00 86.44 72 LEU A CA 1
ATOM 512 C C . LEU A 1 72 ? 8.713 11.616 -0.082 1.00 86.44 72 LEU A C 1
ATOM 514 O O . LEU A 1 72 ? 7.739 11.884 0.603 1.00 86.44 72 LEU A O 1
ATOM 518 N N . LEU A 1 73 ? 8.806 10.479 -0.778 1.00 85.88 73 LEU A N 1
ATOM 519 C CA . LEU A 1 73 ? 7.731 9.489 -0.828 1.00 85.88 73 LEU A CA 1
ATOM 520 C C . LEU A 1 73 ? 7.373 8.966 0.571 1.00 85.88 73 LEU A C 1
ATOM 522 O O . LEU A 1 73 ? 6.205 8.757 0.876 1.00 85.88 73 LEU A O 1
ATOM 526 N N . ARG A 1 74 ? 8.365 8.780 1.447 1.00 86.62 74 ARG A N 1
ATOM 527 C CA . ARG A 1 74 ? 8.121 8.451 2.854 1.00 86.62 74 ARG A CA 1
ATOM 528 C C . ARG A 1 74 ? 7.313 9.545 3.557 1.00 86.62 74 ARG A C 1
ATOM 530 O O . ARG A 1 74 ? 6.347 9.224 4.240 1.00 86.62 74 ARG A O 1
ATOM 537 N N . HIS A 1 75 ? 7.710 10.805 3.405 1.00 87.69 75 HIS A N 1
ATOM 538 C CA . HIS A 1 75 ? 7.006 11.930 4.015 1.00 87.69 75 HIS A CA 1
ATOM 539 C C . HIS A 1 75 ? 5.563 12.061 3.495 1.00 87.69 75 HIS A C 1
ATOM 541 O O . HIS A 1 75 ? 4.637 12.267 4.282 1.00 87.69 75 HIS A O 1
ATOM 547 N N . ASP A 1 76 ? 5.360 11.859 2.191 1.00 87.94 76 ASP A N 1
ATOM 548 C CA . ASP A 1 76 ? 4.036 11.846 1.565 1.00 87.94 76 ASP A CA 1
ATOM 549 C C . ASP A 1 76 ? 3.167 10.723 2.155 1.00 87.94 76 ASP A C 1
ATOM 551 O O . ASP A 1 76 ? 1.995 10.927 2.463 1.00 87.94 76 ASP A O 1
ATOM 555 N N . LEU A 1 77 ? 3.743 9.538 2.377 1.00 87.56 77 LEU A N 1
ATOM 556 C CA . LEU A 1 77 ? 3.049 8.400 2.982 1.00 87.56 77 LEU A CA 1
ATOM 557 C C . LEU A 1 77 ? 2.672 8.622 4.452 1.00 87.56 77 LEU A C 1
ATOM 559 O O . LEU A 1 77 ? 1.573 8.247 4.860 1.00 87.56 77 LEU A O 1
ATOM 563 N N . GLU A 1 78 ? 3.557 9.237 5.237 1.00 88.12 78 GLU A N 1
ATOM 564 C CA . GLU A 1 78 ? 3.273 9.642 6.620 1.00 88.12 78 GLU A CA 1
ATOM 565 C C . GLU A 1 78 ? 2.124 10.665 6.661 1.00 88.12 78 GLU A C 1
ATOM 567 O O . GLU A 1 78 ? 1.189 10.515 7.450 1.00 88.12 78 GLU A O 1
ATOM 572 N N . THR A 1 79 ? 2.145 11.645 5.754 1.00 88.31 79 THR A N 1
ATOM 573 C CA . THR A 1 79 ? 1.086 12.658 5.615 1.00 88.31 79 THR A CA 1
ATOM 574 C C . THR A 1 79 ? -0.256 12.026 5.239 1.00 88.31 79 THR A C 1
ATOM 576 O O . THR A 1 79 ? -1.270 12.310 5.869 1.00 88.31 79 THR A O 1
ATOM 579 N N . LEU A 1 80 ? -0.270 11.101 4.274 1.00 88.94 80 LEU A N 1
ATOM 580 C CA . LEU A 1 80 ? -1.495 10.414 3.854 1.00 88.94 80 LEU A CA 1
ATOM 581 C C . LEU A 1 80 ? -2.117 9.559 4.962 1.00 88.94 80 LEU A C 1
ATOM 583 O O . LEU A 1 80 ? -3.341 9.500 5.066 1.00 88.94 80 LEU A O 1
ATOM 587 N N . LEU A 1 81 ? -1.305 8.892 5.787 1.00 87.81 81 LEU A N 1
ATOM 588 C CA . LEU A 1 81 ? -1.797 8.159 6.959 1.00 87.81 81 LEU A CA 1
ATOM 589 C C . LEU A 1 81 ? -2.480 9.088 7.957 1.00 87.81 81 LEU A C 1
ATOM 591 O O . LEU A 1 81 ? -3.599 8.807 8.392 1.00 87.81 8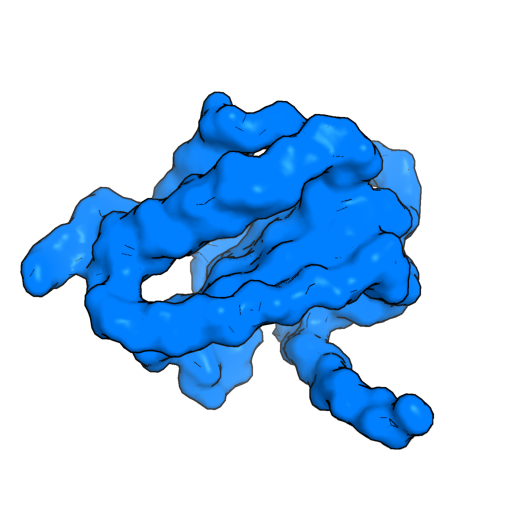1 LEU A O 1
ATOM 595 N N . ALA A 1 82 ? -1.834 10.211 8.269 1.00 87.94 82 ALA A N 1
ATOM 596 C CA . ALA A 1 82 ? -2.402 11.215 9.158 1.00 87.94 82 ALA A CA 1
ATOM 597 C C . ALA A 1 82 ? -3.722 11.777 8.596 1.00 87.94 82 ALA A C 1
ATOM 599 O O . ALA A 1 82 ? -4.718 11.844 9.317 1.00 87.94 82 ALA A O 1
ATOM 600 N N . ASP A 1 83 ? -3.777 12.079 7.296 1.00 89.31 83 ASP A N 1
ATOM 601 C CA . ASP A 1 83 ? -4.979 12.590 6.623 1.00 89.31 83 ASP A CA 1
ATOM 602 C C . ASP A 1 83 ? -6.129 11.566 6.558 1.00 89.31 83 ASP A C 1
ATOM 604 O O . ASP A 1 83 ? -7.307 11.946 6.508 1.00 89.31 83 ASP A O 1
ATOM 608 N N . MET A 1 84 ? -5.817 10.266 6.591 1.00 89.50 84 MET A N 1
ATOM 609 C CA . MET A 1 84 ? -6.797 9.179 6.749 1.00 89.50 84 MET A CA 1
ATOM 610 C C . MET A 1 84 ? -7.236 8.967 8.211 1.00 89.50 84 MET A C 1
ATOM 612 O O . MET A 1 84 ? -8.147 8.177 8.473 1.00 89.50 84 MET A O 1
ATOM 616 N N . GLY A 1 85 ? -6.646 9.695 9.163 1.00 86.50 85 GLY A N 1
ATOM 617 C CA . GLY A 1 85 ? -7.004 9.667 10.580 1.00 86.50 85 GLY A CA 1
ATOM 618 C C . GLY A 1 85 ? -6.238 8.644 11.424 1.00 86.50 85 GLY A C 1
ATOM 619 O O . GLY A 1 85 ? -6.728 8.284 12.494 1.00 86.50 85 GLY A O 1
ATOM 620 N N . ASP A 1 86 ? -5.076 8.170 10.962 1.00 81.19 86 ASP A N 1
ATOM 621 C CA . ASP A 1 86 ? -4.145 7.348 11.746 1.00 81.19 86 ASP A CA 1
ATOM 622 C C . ASP A 1 86 ? -3.087 8.228 12.427 1.00 81.19 86 ASP A C 1
ATOM 624 O O . ASP A 1 86 ? -1.986 8.447 11.915 1.00 81.19 86 ASP A O 1
ATOM 628 N N . GLU A 1 87 ? -3.430 8.755 13.602 1.00 66.94 87 GLU A N 1
ATOM 629 C CA . GLU A 1 87 ? -2.492 9.495 14.448 1.00 66.94 87 GLU A CA 1
ATOM 630 C C . GLU A 1 87 ? -1.633 8.509 15.260 1.00 66.94 87 GLU A C 1
ATOM 632 O O . GLU A 1 87 ? -2.150 7.570 15.854 1.00 66.94 87 GLU A O 1
ATOM 637 N N . GLY A 1 88 ? -0.311 8.708 15.300 1.00 57.72 88 GLY A N 1
ATOM 638 C CA . GLY A 1 88 ? 0.590 7.871 16.108 1.00 57.72 88 GLY A CA 1
ATOM 639 C C . GLY A 1 88 ? 1.162 6.639 15.401 1.00 57.72 88 GLY A C 1
ATOM 640 O O . GLY A 1 88 ? 1.682 5.748 16.072 1.00 57.72 88 GLY A O 1
ATOM 641 N N . ALA A 1 89 ? 1.116 6.600 14.063 1.00 52.00 89 ALA A N 1
ATOM 642 C CA . ALA A 1 89 ? 1.766 5.568 13.261 1.00 52.00 89 ALA A CA 1
ATOM 643 C C . ALA A 1 89 ? 3.204 5.318 13.747 1.00 52.00 89 ALA A C 1
ATOM 645 O O . ALA A 1 89 ? 4.085 6.175 13.632 1.00 52.00 89 ALA A O 1
ATOM 646 N N . SER A 1 90 ? 3.451 4.123 14.285 1.00 53.84 90 SER A N 1
ATOM 647 C CA . SER A 1 90 ? 4.813 3.641 14.466 1.00 53.84 90 SER A CA 1
ATOM 648 C C . SER A 1 90 ? 5.338 3.348 13.066 1.00 53.84 90 SER A C 1
ATOM 650 O O . SER A 1 90 ? 5.056 2.299 12.483 1.00 53.84 90 SER A O 1
ATOM 652 N N . SER A 1 91 ? 6.021 4.338 12.487 1.00 53.78 91 SER A N 1
ATOM 653 C CA . SER A 1 91 ? 6.538 4.318 11.122 1.00 53.78 91 SER A CA 1
ATOM 654 C C . SER A 1 91 ? 7.685 3.316 11.003 1.00 53.78 91 SER A C 1
ATOM 656 O O . SER A 1 91 ? 8.862 3.652 10.887 1.00 53.78 91 SER A O 1
ATOM 658 N N . SER A 1 92 ? 7.336 2.032 11.024 1.00 54.94 92 SER A N 1
ATOM 659 C CA . SER A 1 92 ? 8.221 0.963 10.588 1.00 54.94 92 SER A CA 1
ATOM 660 C C . SER A 1 92 ? 8.252 0.981 9.064 1.00 54.94 92 SER A C 1
ATOM 662 O O . SER A 1 92 ? 7.532 0.258 8.384 1.00 54.94 92 SER A O 1
ATOM 664 N N . VAL A 1 93 ? 9.070 1.882 8.518 1.00 56.69 93 VAL A N 1
ATOM 665 C CA . VAL A 1 93 ? 9.322 1.921 7.080 1.00 56.69 93 VAL A CA 1
ATOM 666 C C . VAL A 1 93 ? 10.143 0.696 6.723 1.00 56.69 93 VAL A C 1
ATOM 668 O O . VAL A 1 93 ? 11.333 0.622 7.028 1.00 56.69 93 VAL A O 1
ATOM 671 N N . GLN A 1 94 ? 9.497 -0.275 6.089 1.00 65.00 94 GLN A N 1
ATOM 672 C CA . GLN A 1 94 ? 10.197 -1.414 5.513 1.00 65.00 94 GLN A CA 1
ATOM 673 C C . GLN A 1 94 ? 10.531 -1.079 4.066 1.00 65.00 94 GLN A C 1
ATOM 675 O O . GLN A 1 94 ? 9.637 -0.886 3.243 1.00 65.00 94 GLN A O 1
ATOM 680 N N . VAL A 1 95 ? 11.830 -0.959 3.795 1.00 61.66 95 VAL A N 1
ATOM 681 C CA . VAL A 1 95 ? 12.375 -0.755 2.456 1.00 61.66 95 VAL A CA 1
ATOM 682 C C . VAL A 1 95 ? 12.818 -2.112 1.935 1.00 61.66 95 VAL A C 1
ATOM 684 O O . VAL A 1 95 ? 13.783 -2.689 2.431 1.00 61.66 95 VAL A O 1
ATOM 687 N N . PHE A 1 96 ? 12.119 -2.622 0.929 1.00 62.06 96 PHE A N 1
ATOM 688 C CA . PHE A 1 96 ? 12.554 -3.813 0.207 1.00 62.06 96 PHE A CA 1
ATOM 689 C C . PHE A 1 96 ? 13.213 -3.361 -1.097 1.00 62.06 96 PHE A C 1
ATOM 691 O O . PHE A 1 96 ? 12.515 -3.073 -2.066 1.00 62.06 96 PHE A O 1
ATOM 698 N N . GLU A 1 97 ? 14.549 -3.266 -1.116 1.00 53.50 97 GLU A N 1
ATOM 699 C CA . GLU A 1 97 ? 15.334 -2.762 -2.269 1.00 53.50 97 GLU A CA 1
ATOM 700 C C . GLU A 1 97 ? 15.268 -3.664 -3.513 1.00 53.50 97 GLU A C 1
ATOM 702 O O . GLU A 1 97 ? 15.583 -3.250 -4.627 1.00 53.50 97 GLU A O 1
ATOM 707 N N . ARG A 1 98 ? 14.826 -4.907 -3.334 1.00 53.03 98 ARG A N 1
ATOM 708 C CA . ARG A 1 98 ? 14.467 -5.841 -4.397 1.00 53.03 98 ARG A CA 1
ATOM 709 C C . ARG A 1 98 ? 13.336 -6.698 -3.874 1.00 53.03 98 ARG A C 1
ATOM 711 O O . ARG A 1 98 ? 13.555 -7.810 -3.398 1.00 53.03 98 ARG A O 1
ATOM 718 N N . ALA A 1 99 ? 12.119 -6.173 -3.916 1.00 53.00 99 ALA A N 1
ATOM 719 C CA . ALA A 1 99 ? 10.993 -7.083 -3.856 1.00 53.00 99 ALA A CA 1
ATOM 720 C C . ALA A 1 99 ? 11.091 -7.975 -5.101 1.00 53.00 99 ALA A C 1
ATOM 722 O O . ALA A 1 99 ? 11.077 -7.485 -6.233 1.00 53.00 99 ALA A O 1
ATOM 723 N N . ASP A 1 100 ? 11.287 -9.277 -4.885 1.00 55.44 100 ASP A N 1
ATOM 724 C CA . ASP A 1 100 ? 11.131 -10.251 -5.957 1.00 55.44 100 ASP A CA 1
ATOM 725 C C . ASP A 1 100 ? 9.753 -10.011 -6.581 1.00 55.44 100 ASP A C 1
ATOM 727 O O . ASP A 1 100 ? 8.790 -9.690 -5.874 1.00 55.44 100 ASP A O 1
ATOM 731 N N . SER A 1 101 ? 9.651 -10.134 -7.900 1.00 55.72 101 SER A N 1
ATOM 732 C CA . SER A 1 101 ? 8.413 -9.858 -8.626 1.00 55.72 101 SER A CA 1
ATOM 733 C C . SER A 1 101 ? 7.206 -10.581 -8.021 1.00 55.72 101 SER A C 1
ATOM 735 O O . SER A 1 101 ? 6.103 -10.041 -8.030 1.00 55.72 101 SER A O 1
ATOM 737 N N . ALA A 1 102 ? 7.431 -11.758 -7.426 1.00 52.38 102 ALA A N 1
ATOM 738 C CA . ALA A 1 102 ? 6.439 -12.548 -6.711 1.00 52.38 102 ALA A CA 1
ATOM 739 C C . ALA A 1 102 ? 5.975 -11.912 -5.387 1.00 52.38 102 ALA A C 1
ATOM 741 O O . ALA A 1 102 ? 4.793 -11.989 -5.067 1.00 52.38 102 ALA A O 1
ATOM 742 N N . VAL A 1 103 ? 6.864 -11.258 -4.633 1.00 58.62 103 VAL A N 1
ATOM 743 C CA . VAL A 1 103 ? 6.541 -10.562 -3.373 1.00 58.62 103 VAL A CA 1
ATOM 744 C C . VAL A 1 103 ? 5.753 -9.291 -3.659 1.00 58.62 103 VAL A C 1
ATOM 746 O O . VAL A 1 103 ? 4.710 -9.061 -3.048 1.00 58.62 103 VAL A O 1
ATOM 749 N N . SER A 1 104 ? 6.192 -8.500 -4.642 1.00 59.03 104 SER A N 1
ATOM 750 C CA . SER A 1 104 ? 5.416 -7.355 -5.123 1.00 59.03 104 SER A CA 1
ATOM 751 C C . SER A 1 104 ? 4.063 -7.810 -5.659 1.00 59.03 104 SER A C 1
ATOM 753 O O . SER A 1 104 ? 3.035 -7.258 -5.280 1.00 59.03 104 SER A O 1
ATOM 755 N N . ALA A 1 105 ? 4.032 -8.854 -6.489 1.00 57.91 105 ALA A N 1
ATOM 756 C CA . ALA A 1 105 ? 2.780 -9.398 -6.992 1.00 57.91 105 ALA A CA 1
ATOM 757 C C . ALA A 1 105 ? 1.874 -9.881 -5.855 1.00 57.91 105 ALA A C 1
ATOM 759 O O . ALA A 1 105 ? 0.690 -9.590 -5.902 1.00 57.91 105 ALA A O 1
ATOM 760 N N . ALA A 1 106 ? 2.393 -10.540 -4.815 1.00 59.50 106 ALA A N 1
ATOM 761 C CA . ALA A 1 106 ? 1.596 -10.989 -3.675 1.00 59.50 106 ALA A CA 1
ATOM 762 C C . ALA A 1 106 ? 0.991 -9.812 -2.893 1.00 59.50 106 ALA A C 1
ATOM 764 O O . ALA A 1 106 ? -0.218 -9.787 -2.664 1.00 59.50 106 ALA A O 1
ATOM 765 N N . ILE A 1 107 ? 1.793 -8.794 -2.570 1.00 66.00 107 ILE A N 1
ATOM 766 C CA . ILE A 1 107 ? 1.332 -7.597 -1.851 1.00 66.00 107 ILE A CA 1
ATOM 767 C C . ILE A 1 107 ? 0.264 -6.856 -2.670 1.00 66.00 107 ILE A C 1
ATOM 769 O O . ILE A 1 107 ? -0.810 -6.540 -2.159 1.00 66.00 107 ILE A O 1
ATOM 773 N N . PHE A 1 108 ? 0.514 -6.628 -3.963 1.00 59.47 108 PHE A N 1
ATOM 774 C CA . PHE A 1 108 ? -0.386 -5.855 -4.828 1.00 59.47 108 PHE A CA 1
ATOM 775 C C . PHE A 1 108 ? -1.540 -6.677 -5.434 1.00 59.47 108 PHE A C 1
ATOM 777 O O . PHE A 1 108 ? -2.514 -6.095 -5.918 1.00 59.47 108 PHE A O 1
ATOM 784 N N . ALA A 1 109 ? -1.492 -8.011 -5.368 1.00 58.38 109 ALA A N 1
ATOM 785 C CA . ALA A 1 109 ? -2.627 -8.896 -5.643 1.00 58.38 109 ALA A CA 1
ATOM 786 C C . ALA A 1 109 ? -3.539 -9.092 -4.41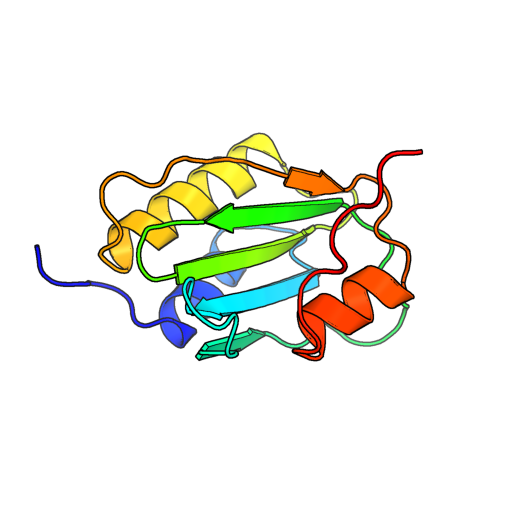9 1.00 58.38 109 ALA A C 1
ATOM 788 O O . ALA A 1 109 ? -4.628 -9.641 -4.576 1.00 58.38 109 ALA A O 1
ATOM 789 N N . GLY A 1 110 ? -3.133 -8.624 -3.229 1.00 53.09 110 GLY A N 1
ATOM 790 C CA . GLY A 1 110 ? -3.900 -8.767 -1.988 1.00 53.09 110 GLY A CA 1
ATOM 791 C C . GLY A 1 110 ? -3.702 -10.109 -1.276 1.00 53.09 110 GLY A C 1
ATOM 792 O O . GLY A 1 110 ? -4.564 -10.522 -0.511 1.00 53.09 110 GLY A O 1
ATOM 793 N N . LEU A 1 111 ? -2.586 -10.800 -1.525 1.00 51.81 111 LEU A N 1
ATOM 794 C CA . LEU A 1 111 ? -2.238 -12.094 -0.920 1.00 51.81 111 LEU A CA 1
ATOM 795 C C . LEU A 1 111 ? -1.455 -11.958 0.404 1.00 51.81 111 LEU A C 1
ATOM 797 O O . LEU A 1 111 ? -0.928 -12.945 0.911 1.00 51.81 111 LEU A O 1
ATOM 801 N N . GLY A 1 112 ? -1.413 -10.753 0.982 1.00 50.44 112 GLY A N 1
ATOM 802 C CA . GLY A 1 112 ? -0.692 -10.454 2.220 1.00 50.44 112 GLY A CA 1
ATOM 803 C C . GLY A 1 112 ? 0.813 -10.252 2.015 1.00 50.44 112 GLY A C 1
ATOM 804 O O . GLY A 1 112 ? 1.397 -10.662 1.010 1.00 50.44 112 GLY A O 1
ATOM 805 N N . PHE A 1 113 ? 1.452 -9.581 2.978 1.00 47.50 113 PHE A N 1
ATOM 806 C CA . PHE A 1 113 ? 2.911 -9.509 3.043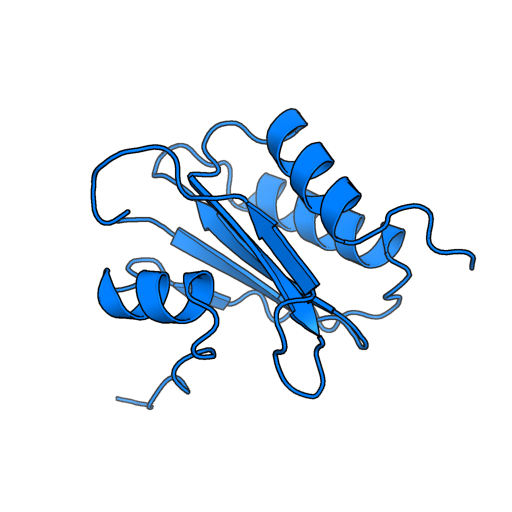 1.00 47.50 113 PHE A CA 1
ATOM 807 C C . PHE A 1 113 ? 3.456 -10.909 3.352 1.00 47.50 113 PHE A C 1
ATOM 809 O O . PHE A 1 113 ? 3.040 -11.497 4.355 1.00 47.50 113 PHE A O 1
ATOM 816 N N . PRO A 1 114 ? 4.396 -11.459 2.564 1.00 46.44 114 PRO A N 1
ATOM 817 C CA . PRO A 1 114 ? 5.134 -12.621 3.026 1.00 46.44 114 PRO A CA 1
ATOM 818 C C . PRO A 1 114 ? 5.883 -12.202 4.291 1.00 46.44 114 PRO A C 1
ATOM 820 O O . PRO A 1 114 ? 6.658 -11.244 4.269 1.00 46.44 114 PRO A O 1
ATOM 823 N N . ALA A 1 115 ? 5.610 -12.886 5.405 1.00 39.69 115 ALA A N 1
ATOM 824 C CA . ALA A 1 115 ? 6.359 -12.707 6.638 1.00 39.69 115 ALA A CA 1
ATOM 825 C C . ALA A 1 115 ? 7.845 -12.847 6.295 1.00 39.69 115 ALA A C 1
ATOM 827 O O . ALA A 1 115 ? 8.272 -13.914 5.853 1.00 39.69 115 ALA A O 1
ATOM 828 N N . ALA A 1 116 ? 8.601 -11.754 6.413 1.00 41.66 116 ALA A N 1
ATOM 829 C CA . ALA A 1 116 ? 10.020 -11.739 6.104 1.00 41.66 116 ALA A CA 1
ATOM 830 C C . ALA A 1 116 ? 10.717 -12.782 6.990 1.00 41.66 116 ALA A C 1
ATOM 832 O O . ALA A 1 116 ? 10.932 -12.575 8.186 1.00 41.66 116 ALA A O 1
ATOM 833 N N . GLY A 1 117 ? 11.003 -13.945 6.407 1.00 32.53 117 GLY A N 1
ATOM 834 C CA . GLY A 1 117 ? 11.791 -14.986 7.036 1.00 32.53 117 GLY A CA 1
ATOM 835 C C . GLY A 1 117 ? 13.200 -14.456 7.242 1.00 32.53 117 GLY A C 1
ATOM 836 O O . GLY A 1 117 ? 13.851 -14.039 6.287 1.00 32.53 117 GLY A O 1
ATOM 837 N N . LYS A 1 118 ? 13.656 -14.462 8.497 1.00 37.81 118 LYS A N 1
ATOM 838 C CA . LYS A 1 118 ? 15.076 -14.341 8.830 1.00 37.81 118 LYS A CA 1
ATOM 839 C C . LYS A 1 118 ? 15.851 -15.392 8.031 1.00 37.81 118 LYS A C 1
ATOM 841 O O . LYS A 1 118 ? 15.601 -16.584 8.215 1.00 37.81 118 LYS A O 1
ATOM 846 N N . ALA A 1 119 ? 16.777 -14.938 7.195 1.00 32.94 119 ALA A N 1
ATOM 847 C CA . ALA A 1 119 ? 17.926 -15.711 6.742 1.00 32.94 119 ALA A CA 1
ATOM 848 C C . ALA A 1 119 ? 19.179 -15.059 7.329 1.00 32.94 119 ALA A C 1
ATOM 850 O O . ALA A 1 119 ? 19.236 -13.806 7.308 1.00 32.94 119 ALA A O 1
#

Radius of gyration: 13.17 Å; chains: 1; bounding box: 30×30×35 Å